Protein AF-A0A2H9NBF9-F1 (afdb_monomer_lite)

Foldseek 3Di:
DKKWADLQLRWIDPDDDQADPVGDGTDIGDPDDLWQPDDLVVLVVVCVVVPPVVVSVLVNQQSVARGPDWDFQVSLCVNVVHDRDDPVLFPFRAHPVDPRITGDPDGSVVRVVSGDD

Radius of gyration: 15.73 Å; chains: 1; bounding box: 26×35×46 Å

Secondary structure (DSSP, 8-state):
--EEE-TTT--EEES---B-TTSPBPEEE-S---S-S--HHHHHHHHTTSSSHHHHHHHHHHTTS--S--EEHHHHHHHHT-PPPPGGGSS-EE-TT-TTEEE-SS-HHHHHHTS--

Sequence (117 aa):
NYLSYCPDCLERSIGLKEVCGCGKKRVIIGPLFTGKLYDISLVKRMKKSGEYEDFFDKIIEEAGIDVPWFYTTDSLARKYKICEPRMRDLKCARTHINPKGFKTSKSVKEILATLPQ

pLDDT: mean 93.07, std 4.55, range [59.03, 97.81]

Structure (mmCIF, N/CA/C/O backbone):
data_AF-A0A2H9NBF9-F1
#
_entry.id   AF-A0A2H9NBF9-F1
#
loop_
_atom_site.group_PDB
_atom_site.id
_atom_site.type_symbol
_atom_site.label_atom_id
_atom_site.label_alt_id
_atom_site.label_comp_id
_atom_site.label_asym_id
_atom_site.label_entity_id
_atom_site.label_seq_id
_atom_site.pdbx_PDB_ins_code
_atom_site.Cartn_x
_atom_site.Cartn_y
_atom_site.Cartn_z
_atom_site.occupancy
_atom_site.B_iso_or_equiv
_atom_site.auth_seq_id
_atom_site.auth_comp_id
_atom_site.auth_asym_id
_atom_site.auth_atom_id
_atom_site.pdbx_PDB_model_num
ATOM 1 N N . ASN A 1 1 ? -4.725 -18.534 -1.015 1.00 88.44 1 ASN A N 1
ATOM 2 C CA . ASN A 1 1 ? -4.444 -17.619 0.114 1.00 88.44 1 ASN A CA 1
ATOM 3 C C . ASN A 1 1 ? -5.625 -16.689 0.334 1.00 88.44 1 ASN A C 1
ATOM 5 O O . ASN A 1 1 ? -6.449 -16.559 -0.559 1.00 88.44 1 ASN A O 1
ATOM 9 N N . TYR A 1 2 ? -5.717 -16.076 1.511 1.00 96.25 2 TYR A N 1
ATOM 10 C CA . TYR A 1 2 ? -6.735 -15.073 1.843 1.00 96.25 2 TYR A CA 1
ATOM 11 C C . TYR A 1 2 ? -6.051 -13.766 2.241 1.00 96.25 2 TYR A C 1
ATOM 13 O O . TYR A 1 2 ? -4.894 -13.774 2.670 1.00 96.25 2 TYR A O 1
ATOM 21 N N . LEU A 1 3 ? -6.761 -12.654 2.101 1.00 96.00 3 LEU A N 1
ATOM 22 C CA . LEU A 1 3 ? -6.361 -11.346 2.597 1.00 96.00 3 LEU A CA 1
ATOM 23 C C . LEU A 1 3 ? -7.262 -10.975 3.775 1.00 96.00 3 LEU A C 1
ATOM 25 O O . LEU A 1 3 ? -8.482 -11.020 3.664 1.00 96.00 3 LEU A O 1
ATOM 29 N N . SER A 1 4 ? -6.667 -10.570 4.890 1.00 96.50 4 SER A N 1
ATOM 30 C CA . SER A 1 4 ? -7.396 -10.028 6.035 1.00 96.50 4 SER A CA 1
ATOM 31 C C . SER A 1 4 ? -7.230 -8.513 6.093 1.00 96.50 4 SER A C 1
ATOM 33 O O . SER A 1 4 ? -6.098 -8.025 6.111 1.00 96.50 4 SER A O 1
ATOM 35 N N . TYR A 1 5 ? -8.334 -7.772 6.173 1.00 96.62 5 TYR A N 1
ATOM 36 C CA . TYR A 1 5 ? -8.363 -6.307 6.191 1.00 96.62 5 TYR A CA 1
ATOM 37 C C . TYR A 1 5 ? -9.124 -5.772 7.408 1.00 96.62 5 TYR A C 1
ATOM 39 O O . TYR A 1 5 ? -10.222 -6.227 7.712 1.00 96.62 5 TYR A O 1
ATOM 47 N N . CYS A 1 6 ? -8.562 -4.779 8.099 1.00 96.81 6 CYS A N 1
ATOM 48 C CA . CYS A 1 6 ? -9.237 -4.077 9.186 1.00 96.81 6 CYS A CA 1
ATOM 49 C C . CYS A 1 6 ? -9.811 -2.728 8.705 1.00 96.81 6 CYS A C 1
ATOM 51 O O . CYS A 1 6 ? -9.029 -1.812 8.438 1.00 96.81 6 CYS A O 1
ATOM 53 N N . PRO A 1 7 ? -11.140 -2.528 8.667 1.00 94.75 7 PRO A N 1
ATOM 54 C CA . PRO A 1 7 ? -11.728 -1.228 8.316 1.00 94.75 7 PRO A CA 1
ATOM 55 C C . PRO A 1 7 ? -11.477 -0.149 9.387 1.00 94.75 7 PRO A C 1
ATOM 57 O O . PRO A 1 7 ? -11.544 1.055 9.116 1.00 94.75 7 PRO A O 1
ATOM 60 N N . ASP A 1 8 ? -11.149 -0.562 10.614 1.00 94.88 8 ASP A N 1
ATOM 61 C CA . ASP A 1 8 ? -10.953 0.336 11.752 1.00 94.88 8 ASP A CA 1
ATOM 62 C C . ASP A 1 8 ? -9.569 0.972 11.843 1.00 94.88 8 ASP A C 1
ATOM 64 O O . ASP A 1 8 ? -9.441 2.062 12.389 1.00 94.88 8 ASP A O 1
ATOM 68 N N . CYS A 1 9 ? -8.534 0.340 11.302 1.00 94.00 9 CYS A N 1
ATOM 69 C CA . CYS A 1 9 ? -7.177 0.896 11.319 1.00 94.00 9 CYS A CA 1
ATOM 70 C C . CYS A 1 9 ? -6.435 0.709 9.993 1.00 94.00 9 CYS A C 1
ATOM 72 O O . CYS A 1 9 ? -5.227 0.880 9.936 1.00 94.00 9 CYS A O 1
ATOM 74 N N . LEU A 1 10 ? -7.147 0.299 8.941 1.00 95.56 10 LEU A N 1
ATOM 75 C CA . LEU A 1 10 ? -6.654 0.061 7.581 1.00 95.56 10 LEU A CA 1
ATOM 76 C C . LEU A 1 10 ? -5.590 -1.035 7.424 1.00 95.56 10 LEU A C 1
ATOM 78 O O . LEU A 1 10 ? -5.192 -1.327 6.298 1.00 95.56 10 LEU A O 1
ATOM 82 N N . GLU A 1 11 ? -5.163 -1.660 8.518 1.00 95.00 11 GLU A N 1
ATOM 83 C CA . GLU A 1 11 ? -4.139 -2.700 8.524 1.00 95.00 11 GLU A CA 1
ATOM 84 C C . GLU A 1 11 ? -4.571 -3.914 7.692 1.00 95.00 11 GLU A C 1
ATOM 86 O O . GLU A 1 11 ? -5.729 -4.351 7.742 1.00 95.00 11 GLU A O 1
ATOM 91 N N . ARG A 1 12 ? -3.620 -4.482 6.950 1.00 94.38 12 ARG A N 1
ATOM 92 C CA . ARG A 1 12 ? -3.827 -5.637 6.073 1.00 94.38 12 ARG A CA 1
ATOM 93 C C . ARG A 1 12 ? -2.777 -6.698 6.341 1.00 94.38 12 ARG A C 1
ATOM 95 O O . ARG A 1 12 ? -1.653 -6.394 6.719 1.00 94.38 12 ARG A O 1
ATOM 102 N N . SER A 1 13 ? -3.140 -7.958 6.154 1.00 94.44 13 SER A N 1
ATOM 103 C CA . SER A 1 13 ? -2.166 -9.047 6.154 1.00 94.44 13 SER A CA 1
ATOM 104 C C . SER A 1 13 ? -2.657 -10.232 5.344 1.00 94.44 13 SER A C 1
ATOM 106 O O . SER A 1 13 ? -3.855 -10.508 5.313 1.00 94.44 13 SER A O 1
ATOM 108 N N . ILE A 1 14 ? -1.723 -10.991 4.782 1.00 94.94 14 ILE A N 1
ATOM 109 C CA . ILE A 1 14 ? -2.014 -12.295 4.184 1.00 94.94 14 ILE A CA 1
ATOM 110 C C . ILE A 1 14 ? -2.410 -13.284 5.295 1.00 94.94 14 ILE A C 1
ATOM 112 O O . ILE A 1 14 ? -1.886 -13.227 6.412 1.00 94.94 14 ILE A O 1
ATOM 116 N N . GLY A 1 15 ? -3.346 -14.175 4.981 1.00 94.62 15 GLY A N 1
ATOM 117 C CA . GLY A 1 15 ? -3.838 -15.236 5.856 1.00 94.62 15 GLY A CA 1
ATOM 118 C C . GLY A 1 15 ? -5.257 -14.993 6.364 1.00 94.62 15 GLY A C 1
ATOM 119 O O . GLY A 1 15 ? -5.898 -13.998 6.024 1.00 94.62 15 GLY A O 1
ATOM 120 N N . LEU A 1 16 ? -5.729 -15.931 7.184 1.00 95.75 16 LEU A N 1
ATOM 121 C CA . LEU A 1 16 ? -7.021 -15.897 7.866 1.00 95.75 16 LEU A CA 1
ATOM 122 C C . LEU A 1 16 ? -6.819 -15.349 9.283 1.00 95.75 16 LEU A C 1
ATOM 124 O O . LEU A 1 16 ? -6.515 -16.096 10.208 1.00 95.75 16 LEU A O 1
ATOM 128 N N . LYS A 1 17 ? -6.911 -14.028 9.450 1.00 95.25 17 LYS A N 1
ATOM 129 C CA . LYS A 1 17 ? -6.794 -13.360 10.752 1.00 95.25 17 LYS A CA 1
ATOM 130 C C . LYS A 1 17 ? -8.086 -12.618 11.039 1.00 95.25 17 LYS A C 1
ATOM 132 O O . LYS A 1 17 ? -8.303 -11.551 10.476 1.00 95.25 17 LYS A O 1
ATOM 137 N N . GLU A 1 18 ? -8.914 -13.160 11.925 1.00 94.69 18 GLU A N 1
ATOM 138 C CA . GLU A 1 18 ? -10.239 -12.604 12.234 1.00 94.69 18 GLU A CA 1
ATOM 139 C C . GLU A 1 18 ? -10.194 -11.352 13.116 1.00 94.69 18 GLU A C 1
ATOM 141 O O . GLU A 1 18 ? -11.089 -10.512 13.046 1.00 94.69 18 GLU A O 1
ATOM 146 N N . VAL A 1 19 ? -9.148 -11.194 13.930 1.00 96.62 19 VAL A N 1
ATOM 147 C CA . VAL A 1 19 ? -9.003 -10.072 14.868 1.00 96.62 19 VAL A CA 1
ATOM 148 C C . VAL A 1 19 ? -7.760 -9.259 14.522 1.00 96.62 19 VAL A C 1
ATOM 150 O O . VAL A 1 19 ? -6.692 -9.795 14.225 1.00 96.62 19 VAL A O 1
ATOM 153 N N . CYS A 1 20 ? -7.898 -7.935 14.522 1.00 95.06 20 CYS A N 1
ATOM 154 C CA . CYS A 1 20 ? -6.793 -7.011 14.311 1.00 95.06 20 CYS A CA 1
ATOM 155 C C . CYS A 1 20 ? -6.065 -6.688 15.622 1.00 95.06 20 CYS A C 1
ATOM 157 O O . CYS A 1 20 ? -6.669 -6.699 16.687 1.00 95.06 20 CYS A O 1
ATOM 159 N N . GLY A 1 21 ? -4.800 -6.262 15.541 1.00 91.44 21 GLY A N 1
ATOM 160 C CA . GLY A 1 21 ? -4.052 -5.749 16.697 1.00 91.44 21 GLY A CA 1
ATOM 161 C C . GLY A 1 21 ? -4.653 -4.491 17.348 1.00 91.44 21 GLY A C 1
ATOM 162 O O . GLY A 1 21 ? -4.220 -4.109 18.427 1.00 91.44 21 GLY A O 1
ATOM 163 N N . CYS A 1 22 ? -5.650 -3.847 16.726 1.00 92.19 22 CYS A N 1
ATOM 164 C CA . CYS A 1 22 ? -6.458 -2.793 17.353 1.00 92.19 22 CYS A CA 1
ATOM 165 C C . CYS A 1 22 ? -7.701 -3.318 18.107 1.00 92.19 22 CYS A C 1
ATOM 167 O O . CYS A 1 22 ? -8.510 -2.519 18.569 1.00 92.19 22 CYS A O 1
ATOM 169 N N . GLY A 1 23 ? -7.898 -4.639 18.186 1.00 94.62 23 GLY A N 1
ATOM 170 C CA . GLY A 1 23 ? -9.023 -5.288 18.873 1.00 94.62 23 GLY A CA 1
ATOM 171 C C . GLY A 1 23 ? -10.317 -5.399 18.058 1.00 94.62 23 GLY A C 1
ATOM 172 O O . GLY A 1 23 ? -11.299 -5.959 18.536 1.00 94.62 23 GLY A O 1
ATOM 173 N N . LYS A 1 24 ? -10.350 -4.879 16.826 1.00 96.75 24 LYS A N 1
ATOM 174 C CA . LYS A 1 24 ? -11.531 -4.925 15.949 1.00 96.75 24 LYS A CA 1
ATOM 175 C C . LYS A 1 24 ? -11.518 -6.141 15.026 1.00 96.75 24 LYS A C 1
ATOM 177 O O . LYS A 1 24 ? -10.452 -6.673 14.700 1.00 96.75 24 LYS A O 1
ATOM 182 N N . LYS A 1 25 ? -12.709 -6.563 14.591 1.00 97.31 25 LYS A N 1
ATOM 183 C CA . LYS A 1 25 ? -12.872 -7.660 13.630 1.00 97.31 25 LYS A CA 1
ATOM 184 C C . LYS A 1 25 ? -12.316 -7.266 12.264 1.00 97.31 25 LYS A C 1
ATOM 186 O O . LYS A 1 25 ? -12.451 -6.125 11.821 1.00 97.31 25 LYS A O 1
ATOM 191 N N . ARG A 1 26 ? -11.694 -8.228 11.598 1.00 97.81 26 ARG A N 1
ATOM 192 C CA . ARG A 1 26 ? -11.189 -8.108 10.235 1.00 97.81 26 ARG A CA 1
ATOM 193 C C . ARG A 1 26 ? -12.174 -8.724 9.257 1.00 97.81 26 ARG A C 1
ATOM 195 O O . ARG A 1 26 ? -12.852 -9.700 9.559 1.00 97.81 26 ARG A O 1
ATOM 202 N N . VAL A 1 27 ? -12.206 -8.149 8.067 1.00 97.81 27 VAL A N 1
ATOM 203 C CA . VAL A 1 27 ? -12.874 -8.713 6.901 1.00 97.81 27 VAL A CA 1
ATOM 204 C C . VAL A 1 27 ? -11.905 -9.680 6.231 1.00 97.81 27 VAL A C 1
ATOM 206 O O . VAL A 1 27 ? -10.757 -9.320 5.958 1.00 97.81 27 VAL A O 1
ATOM 209 N N . ILE A 1 28 ? -12.372 -10.898 5.977 1.00 97.69 28 ILE A N 1
ATOM 210 C CA . ILE A 1 28 ? -11.634 -11.927 5.247 1.00 97.69 28 ILE A CA 1
ATOM 211 C C . ILE A 1 28 ? -12.046 -11.859 3.778 1.00 97.69 28 ILE A C 1
ATOM 213 O O . ILE A 1 28 ? -13.231 -11.877 3.459 1.00 97.69 28 ILE A O 1
ATOM 217 N N . ILE A 1 29 ? -11.064 -11.763 2.887 1.00 97.00 29 ILE A N 1
ATOM 218 C CA . ILE A 1 29 ? -11.254 -11.598 1.446 1.00 97.00 29 ILE A CA 1
ATOM 219 C C . ILE A 1 29 ? -10.539 -12.753 0.740 1.00 97.00 29 ILE A C 1
ATOM 221 O O . ILE A 1 29 ? -9.345 -12.977 0.963 1.00 97.00 29 ILE A O 1
ATOM 225 N N . GLY A 1 30 ? -11.252 -13.487 -0.117 1.00 94.50 30 GLY A N 1
ATOM 226 C CA . GLY A 1 30 ? -10.691 -14.565 -0.932 1.00 94.50 30 GLY A CA 1
ATOM 227 C C . GLY A 1 30 ? -11.550 -15.834 -0.978 1.00 94.50 30 GLY A C 1
ATOM 228 O O . GLY A 1 30 ? -12.710 -15.790 -0.570 1.00 94.50 30 GLY A O 1
ATOM 229 N N . PRO A 1 31 ? -10.978 -16.955 -1.463 1.00 95.56 31 PRO A N 1
ATOM 230 C CA . PRO A 1 31 ? -9.556 -17.149 -1.779 1.00 95.56 31 PRO A CA 1
ATOM 231 C C . PRO A 1 31 ? -9.082 -16.326 -2.988 1.00 95.56 31 PRO A C 1
ATOM 233 O O . PRO A 1 31 ? -9.842 -16.069 -3.914 1.00 95.56 31 PRO A O 1
ATOM 236 N N . LEU A 1 32 ? -7.818 -15.894 -2.971 1.00 95.69 32 LEU A N 1
ATOM 237 C CA . LEU A 1 32 ? -7.196 -15.094 -4.032 1.00 95.69 32 LEU A CA 1
ATOM 238 C C . LEU A 1 32 ? -5.680 -15.331 -4.139 1.00 95.69 32 LEU A C 1
ATOM 240 O O . LEU A 1 32 ? -5.050 -15.919 -3.246 1.00 95.69 32 LEU A O 1
ATOM 244 N N . PHE A 1 33 ? -5.097 -14.878 -5.252 1.00 94.69 33 PHE A N 1
ATOM 245 C CA . PHE A 1 33 ? -3.655 -14.908 -5.490 1.00 94.69 33 PHE A CA 1
ATOM 246 C C . PHE A 1 33 ? -2.959 -13.784 -4.714 1.00 94.69 33 PHE A C 1
ATOM 248 O O . PHE A 1 33 ? -3.286 -12.613 -4.872 1.00 94.69 33 PHE A O 1
ATOM 255 N N . THR A 1 34 ? -1.997 -14.145 -3.864 1.00 92.81 34 THR A N 1
ATOM 256 C CA . THR A 1 34 ? -1.230 -13.198 -3.030 1.00 92.81 34 THR A CA 1
ATOM 257 C C . THR A 1 34 ? 0.274 -13.278 -3.294 1.00 92.81 34 THR A C 1
ATOM 259 O O . THR A 1 34 ? 1.058 -12.901 -2.427 1.00 92.81 34 THR A O 1
ATOM 262 N N . GLY A 1 35 ? 0.674 -13.882 -4.414 1.00 91.94 35 GLY A N 1
ATOM 263 C CA . GLY A 1 35 ? 2.074 -13.965 -4.817 1.00 91.94 35 GLY A CA 1
ATOM 264 C C . GLY A 1 35 ? 2.525 -12.713 -5.565 1.00 91.94 35 GLY A C 1
ATOM 265 O O . GLY A 1 35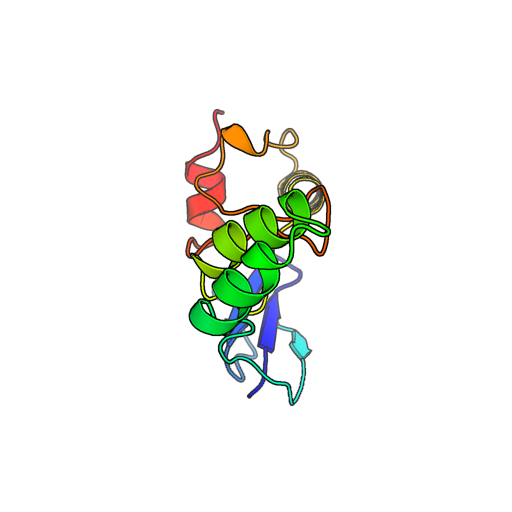 ? 1.791 -11.728 -5.667 1.00 91.94 35 GLY A O 1
ATOM 266 N N . LYS A 1 36 ? 3.727 -12.791 -6.139 1.00 92.06 36 LYS A N 1
ATOM 267 C CA . LYS A 1 36 ? 4.295 -11.730 -6.974 1.00 92.06 36 LYS A CA 1
ATOM 268 C C . LYS A 1 36 ? 3.411 -11.471 -8.186 1.00 92.06 36 LYS A C 1
ATOM 270 O O . LYS A 1 36 ? 3.142 -12.384 -8.962 1.00 92.06 36 LYS A O 1
ATOM 275 N N . LEU A 1 37 ? 2.996 -10.218 -8.354 1.00 92.12 37 LEU A N 1
ATOM 276 C CA . LEU A 1 37 ? 2.179 -9.790 -9.495 1.00 92.12 37 LEU A CA 1
ATOM 277 C C . LEU A 1 37 ? 2.999 -9.593 -10.776 1.00 92.12 37 LEU A C 1
ATOM 279 O O . LEU A 1 37 ? 2.435 -9.603 -11.865 1.00 92.12 37 LEU A O 1
ATOM 283 N N . TYR A 1 38 ? 4.315 -9.413 -10.651 1.00 93.31 38 TYR A N 1
ATOM 284 C CA . TYR A 1 38 ? 5.178 -9.030 -11.762 1.00 93.31 38 TYR A CA 1
ATOM 285 C C . TYR A 1 38 ? 6.378 -9.966 -11.893 1.00 93.31 38 TYR A C 1
ATOM 287 O O . TYR A 1 38 ? 7.094 -10.218 -10.922 1.00 93.31 38 TYR A O 1
ATOM 295 N N . ASP A 1 39 ? 6.648 -10.398 -13.122 1.00 94.69 39 ASP A N 1
ATOM 296 C CA . ASP A 1 39 ? 7.966 -10.878 -13.532 1.00 94.69 39 ASP A CA 1
ATOM 297 C C . ASP A 1 39 ? 8.771 -9.681 -14.058 1.00 94.69 39 ASP A C 1
ATOM 299 O O . ASP A 1 39 ? 8.566 -9.207 -15.176 1.00 94.69 39 ASP A O 1
ATOM 303 N N . ILE A 1 40 ? 9.701 -9.180 -13.243 1.00 94.06 40 ILE A N 1
ATOM 304 C CA . ILE A 1 40 ? 10.531 -8.013 -13.578 1.00 94.06 40 ILE A CA 1
ATOM 305 C C . ILE A 1 40 ? 11.354 -8.222 -14.849 1.00 94.06 40 ILE A C 1
ATOM 307 O O . ILE A 1 40 ? 11.559 -7.276 -15.613 1.00 94.06 40 ILE A O 1
ATOM 311 N N . SER A 1 41 ? 11.843 -9.438 -15.086 1.00 94.44 41 SER A N 1
ATOM 312 C CA . SER A 1 41 ? 12.644 -9.738 -16.271 1.00 94.44 41 SER A CA 1
ATOM 313 C C . SER A 1 41 ? 11.790 -9.627 -17.528 1.00 94.44 41 SER A C 1
ATOM 315 O O . SER A 1 41 ? 12.236 -9.056 -18.523 1.00 94.44 41 SER A O 1
ATOM 317 N N . LEU A 1 42 ? 10.549 -10.116 -17.470 1.00 95.06 42 LEU A N 1
ATOM 318 C CA . LEU A 1 42 ? 9.580 -9.952 -18.547 1.00 95.06 42 LEU A CA 1
ATOM 319 C C . LEU A 1 42 ? 9.210 -8.479 -18.752 1.00 95.06 42 LEU A C 1
ATOM 321 O O . LEU A 1 42 ? 9.319 -7.993 -19.875 1.00 95.06 42 LEU A O 1
ATOM 325 N N . VAL A 1 43 ? 8.865 -7.753 -17.686 1.00 94.81 43 VAL A N 1
ATOM 326 C CA . VAL A 1 43 ? 8.489 -6.328 -17.761 1.00 94.81 43 VAL A CA 1
ATOM 327 C C . VAL A 1 43 ? 9.606 -5.490 -18.389 1.00 94.81 43 VAL A C 1
ATOM 329 O O . VAL A 1 43 ? 9.353 -4.681 -19.278 1.00 94.81 43 VAL A O 1
ATOM 332 N N . LYS A 1 44 ? 10.867 -5.728 -18.010 1.00 94.56 44 LYS A N 1
ATOM 333 C CA . LYS A 1 44 ? 12.020 -5.041 -18.613 1.00 94.56 44 LYS A CA 1
ATOM 334 C C . LYS A 1 44 ? 12.191 -5.354 -20.098 1.00 94.56 44 LYS A C 1
ATOM 336 O O . LYS A 1 44 ? 12.640 -4.485 -20.838 1.00 94.56 44 LYS A O 1
ATOM 341 N N . ARG A 1 45 ? 11.866 -6.571 -20.549 1.00 94.25 45 ARG A N 1
ATOM 342 C CA . ARG A 1 45 ? 11.862 -6.903 -21.985 1.00 94.25 45 ARG A CA 1
ATOM 343 C C . ARG A 1 45 ? 10.716 -6.205 -22.710 1.00 94.25 45 ARG A C 1
ATOM 345 O O . ARG A 1 45 ? 10.952 -5.676 -23.787 1.00 94.25 45 ARG A O 1
ATOM 352 N N . MET A 1 46 ? 9.526 -6.159 -22.109 1.00 93.69 46 MET A N 1
ATOM 353 C CA . MET A 1 46 ? 8.366 -5.460 -22.673 1.00 93.69 46 MET A CA 1
ATOM 354 C C . MET A 1 46 ? 8.642 -3.965 -22.837 1.00 93.69 46 MET A C 1
ATOM 356 O O . MET A 1 46 ? 8.383 -3.429 -23.908 1.00 93.69 46 MET A O 1
ATOM 360 N N . LYS A 1 47 ? 9.275 -3.320 -21.846 1.00 94.31 47 LYS A N 1
ATOM 361 C CA . LYS A 1 47 ? 9.670 -1.906 -21.940 1.00 94.31 47 LYS A CA 1
ATOM 362 C C . LYS A 1 47 ? 10.519 -1.608 -23.184 1.00 94.31 47 LYS A C 1
ATOM 364 O O . LYS A 1 47 ? 10.326 -0.584 -23.820 1.00 94.31 47 LYS A O 1
ATOM 369 N N . LYS A 1 48 ? 11.426 -2.514 -23.572 1.00 92.62 48 LYS A N 1
ATOM 370 C CA . LYS A 1 48 ? 12.307 -2.325 -24.743 1.00 92.62 48 LYS A CA 1
ATOM 371 C C . LYS A 1 48 ? 11.571 -2.281 -26.087 1.00 92.62 48 LYS A C 1
ATOM 373 O O . LYS A 1 48 ? 12.202 -1.942 -27.080 1.00 92.62 48 LYS A O 1
ATOM 378 N N . SER A 1 49 ? 10.285 -2.638 -26.134 1.00 88.38 49 SER A N 1
ATOM 379 C CA . SER A 1 49 ? 9.467 -2.475 -27.343 1.00 88.38 49 SER A CA 1
ATOM 380 C C . SER A 1 49 ? 9.195 -1.004 -27.693 1.00 88.38 49 SER A C 1
ATOM 382 O O . SER A 1 49 ? 8.836 -0.724 -28.830 1.00 88.38 49 SER A O 1
ATOM 384 N N . GLY A 1 50 ? 9.416 -0.072 -26.754 1.00 84.81 50 GLY A N 1
ATOM 385 C CA . GLY A 1 50 ? 9.324 1.377 -26.968 1.00 84.81 50 GLY A CA 1
ATOM 386 C C . GLY A 1 50 ? 7.925 1.969 -26.772 1.00 84.81 50 GLY A C 1
ATOM 387 O O . GLY A 1 50 ? 7.779 3.186 -26.701 1.00 84.81 50 GLY A O 1
ATOM 388 N N . GLU A 1 51 ? 6.889 1.141 -26.631 1.00 89.50 51 GLU A N 1
ATOM 389 C CA . GLU A 1 51 ? 5.537 1.609 -26.320 1.00 89.50 51 GLU A CA 1
ATOM 390 C C . GLU A 1 51 ? 5.313 1.674 -24.802 1.00 89.50 51 GLU A C 1
ATOM 392 O O . GLU A 1 51 ? 5.709 0.777 -24.057 1.00 89.50 51 GLU A O 1
ATOM 397 N N . TYR A 1 52 ? 4.638 2.730 -24.334 1.00 90.81 52 TYR A N 1
ATOM 398 C CA . TYR A 1 52 ? 4.221 2.890 -22.933 1.00 90.81 52 TYR A CA 1
ATOM 399 C C . TYR A 1 52 ? 5.365 2.833 -21.900 1.00 90.81 52 TYR A C 1
ATOM 401 O O . TYR A 1 52 ? 5.177 2.330 -20.789 1.00 90.81 52 TYR A O 1
ATOM 409 N N . GLU A 1 53 ? 6.547 3.367 -22.229 1.00 92.19 53 GLU A N 1
ATOM 410 C CA . GLU A 1 53 ? 7.724 3.317 -21.346 1.00 92.19 53 GLU A CA 1
ATOM 411 C C . GLU A 1 53 ? 7.439 3.835 -19.926 1.00 92.19 53 GLU A C 1
ATOM 413 O O . GLU A 1 53 ? 7.766 3.151 -18.955 1.00 92.19 53 GLU A O 1
ATOM 418 N N . ASP A 1 54 ? 6.732 4.964 -19.803 1.00 90.94 54 ASP A N 1
ATOM 419 C CA . ASP A 1 54 ? 6.335 5.559 -18.517 1.00 90.94 54 ASP A CA 1
ATOM 420 C C . ASP A 1 54 ? 5.464 4.627 -17.661 1.00 90.94 54 ASP A C 1
ATOM 422 O O . ASP A 1 54 ? 5.504 4.660 -16.427 1.00 90.94 54 ASP A O 1
ATOM 426 N N . PHE A 1 55 ? 4.621 3.811 -18.298 1.00 93.44 55 PHE A N 1
ATOM 427 C CA . PHE A 1 55 ? 3.780 2.843 -17.598 1.00 93.44 55 PHE A CA 1
ATOM 428 C C . PHE A 1 55 ? 4.620 1.678 -17.075 1.00 93.44 55 PHE A C 1
ATOM 430 O O . PHE A 1 55 ? 4.475 1.282 -15.916 1.00 93.44 55 PHE A O 1
ATOM 437 N N . PHE A 1 56 ? 5.540 1.169 -17.895 1.00 95.06 56 PHE A N 1
ATOM 438 C CA . PHE A 1 56 ? 6.455 0.119 -17.465 1.00 95.06 56 PHE A CA 1
ATOM 439 C C . PHE A 1 56 ? 7.408 0.594 -16.368 1.00 95.06 56 PHE A C 1
ATOM 441 O O . PHE A 1 56 ? 7.684 -0.179 -15.453 1.00 95.06 56 PHE A O 1
ATOM 448 N N . ASP A 1 57 ? 7.842 1.855 -16.386 1.00 93.38 57 ASP A N 1
ATOM 449 C CA . ASP A 1 57 ? 8.633 2.428 -15.293 1.00 93.38 57 ASP A CA 1
ATOM 450 C C . ASP A 1 57 ? 7.864 2.452 -13.973 1.00 93.38 57 ASP A C 1
ATOM 452 O O . ASP A 1 57 ? 8.402 2.033 -12.945 1.00 93.38 57 ASP A O 1
ATOM 456 N N . LYS A 1 58 ? 6.576 2.816 -14.001 1.00 92.50 58 LYS A N 1
ATOM 457 C CA . LYS A 1 58 ? 5.706 2.726 -12.816 1.00 92.50 58 LYS A CA 1
ATOM 458 C C . LYS A 1 58 ? 5.556 1.290 -12.319 1.00 92.50 58 LYS A C 1
ATOM 460 O O . LYS A 1 58 ? 5.594 1.069 -11.113 1.00 92.50 58 LYS A O 1
ATOM 465 N N . ILE A 1 59 ? 5.403 0.311 -13.215 1.00 94.81 59 ILE A N 1
ATOM 466 C CA . ILE A 1 59 ? 5.335 -1.105 -12.820 1.00 94.81 59 ILE A CA 1
ATOM 467 C C . ILE A 1 59 ? 6.649 -1.553 -12.179 1.00 94.81 59 ILE A C 1
ATOM 469 O O . ILE A 1 59 ? 6.621 -2.235 -11.157 1.00 94.81 59 ILE A O 1
ATOM 473 N N . ILE A 1 60 ? 7.792 -1.191 -12.765 1.00 94.25 60 ILE A N 1
ATOM 474 C CA . ILE A 1 60 ? 9.113 -1.562 -12.243 1.00 94.25 60 ILE A CA 1
ATOM 475 C C . ILE A 1 60 ? 9.324 -0.960 -10.848 1.00 94.25 60 ILE A C 1
ATOM 477 O O . ILE A 1 60 ? 9.798 -1.668 -9.959 1.00 94.25 60 ILE A O 1
ATOM 481 N N . GLU A 1 61 ? 8.937 0.303 -10.640 1.00 92.69 61 GLU A N 1
ATOM 482 C CA . GLU A 1 61 ? 8.939 0.949 -9.322 1.00 92.69 61 GLU A CA 1
ATOM 483 C C . GLU A 1 61 ? 8.022 0.202 -8.339 1.00 92.69 61 GLU A C 1
ATOM 485 O O . GLU A 1 61 ? 8.457 -0.201 -7.258 1.00 92.69 61 GLU A O 1
ATOM 490 N N . GLU A 1 62 ? 6.765 -0.039 -8.726 1.00 94.25 62 GLU A N 1
ATOM 491 C CA . GLU A 1 62 ? 5.758 -0.702 -7.893 1.00 94.25 62 GLU A CA 1
ATOM 492 C C . GLU A 1 62 ? 6.193 -2.113 -7.473 1.00 94.25 62 GLU A C 1
ATOM 494 O O . GLU A 1 62 ? 5.993 -2.527 -6.329 1.00 94.25 62 GLU A O 1
ATOM 499 N N . ALA A 1 63 ? 6.801 -2.855 -8.394 1.00 93.06 63 ALA A N 1
ATOM 500 C CA . ALA A 1 63 ? 7.260 -4.218 -8.187 1.00 93.06 63 ALA A CA 1
ATOM 501 C C . ALA A 1 63 ? 8.457 -4.327 -7.228 1.00 93.06 63 ALA A C 1
ATOM 503 O O . ALA A 1 63 ? 8.753 -5.424 -6.750 1.00 93.06 63 ALA A O 1
ATOM 504 N N . GLY A 1 64 ? 9.111 -3.209 -6.896 1.00 90.56 64 GLY A N 1
ATOM 505 C CA . GLY A 1 64 ? 10.101 -3.147 -5.821 1.00 90.56 64 GLY A CA 1
ATOM 506 C C . GLY A 1 64 ? 9.512 -3.420 -4.431 1.00 90.56 64 GLY A C 1
ATOM 507 O O . GLY A 1 64 ? 10.261 -3.729 -3.505 1.00 90.56 64 GLY A O 1
ATOM 508 N N . ILE A 1 65 ? 8.183 -3.342 -4.274 1.00 92.12 65 ILE A N 1
ATOM 509 C CA . ILE A 1 65 ? 7.485 -3.612 -3.014 1.00 92.12 65 ILE A CA 1
ATOM 510 C C . ILE A 1 65 ? 6.474 -4.744 -3.213 1.00 92.12 65 ILE A C 1
ATOM 512 O O . ILE A 1 65 ? 5.376 -4.558 -3.745 1.00 92.12 65 ILE A O 1
ATOM 516 N N . ASP A 1 66 ? 6.845 -5.928 -2.726 1.00 87.56 66 ASP A N 1
ATOM 517 C CA . ASP A 1 66 ? 6.076 -7.164 -2.881 1.00 87.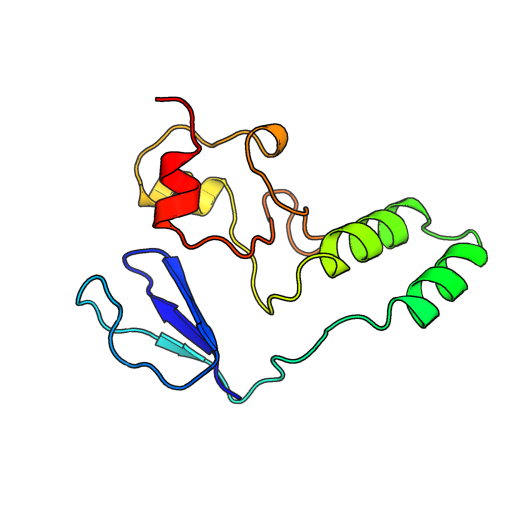56 66 ASP A CA 1
ATOM 518 C C . ASP A 1 66 ? 4.953 -7.276 -1.837 1.00 87.56 66 ASP A C 1
ATOM 520 O O . ASP A 1 66 ? 5.010 -8.052 -0.883 1.00 87.56 66 ASP A O 1
ATOM 524 N N . VAL A 1 67 ? 3.929 -6.435 -1.999 1.00 92.12 67 VAL A N 1
ATOM 525 C CA . VAL A 1 67 ? 2.675 -6.509 -1.239 1.00 92.12 67 VAL A CA 1
ATOM 526 C C . VAL A 1 67 ? 1.474 -6.582 -2.196 1.00 92.12 67 VAL A C 1
ATOM 528 O O . VAL A 1 67 ? 1.415 -5.828 -3.178 1.00 92.12 67 VAL A O 1
ATOM 531 N N . PRO A 1 68 ? 0.477 -7.451 -1.928 1.00 92.25 68 PRO A N 1
ATOM 532 C CA . PRO A 1 68 ? -0.684 -7.633 -2.803 1.00 92.25 68 PRO A CA 1
ATOM 533 C C . PRO A 1 68 ? -1.794 -6.592 -2.564 1.00 92.25 68 PRO A C 1
ATOM 535 O O . PRO A 1 68 ? -2.928 -6.775 -2.993 1.00 92.25 68 PRO A O 1
ATOM 538 N N . TRP A 1 69 ? -1.495 -5.502 -1.857 1.00 94.38 69 TRP A N 1
ATOM 539 C CA . TRP A 1 69 ? -2.414 -4.392 -1.609 1.00 94.38 69 TRP A CA 1
ATOM 540 C C . TRP A 1 69 ? -1.685 -3.055 -1.703 1.00 94.38 69 TRP A C 1
ATOM 542 O O . TRP A 1 69 ? -0.461 -2.994 -1.750 1.00 94.38 69 TRP A O 1
ATOM 552 N N . PHE A 1 70 ? -2.448 -1.970 -1.677 1.00 95.88 70 PHE A N 1
ATOM 553 C CA . PHE A 1 70 ? -1.938 -0.610 -1.563 1.00 95.88 70 PHE A CA 1
ATOM 554 C C . PHE A 1 70 ? -2.775 0.178 -0.547 1.00 95.88 70 PHE A C 1
ATOM 556 O O . PHE A 1 70 ? -3.869 -0.233 -0.143 1.00 95.88 70 PHE A O 1
ATOM 563 N N . TYR A 1 71 ? -2.245 1.311 -0.106 1.00 95.88 71 TYR A N 1
ATOM 564 C CA . TYR A 1 71 ? -2.978 2.334 0.637 1.00 95.88 71 TYR A CA 1
ATOM 565 C C . TYR A 1 71 ? -3.252 3.516 -0.281 1.00 95.88 71 TYR A C 1
ATOM 567 O O . TYR A 1 71 ? -2.550 3.688 -1.271 1.00 95.88 71 TYR A O 1
ATOM 575 N N . THR A 1 72 ? -4.240 4.341 0.056 1.00 96.56 72 THR A N 1
ATOM 576 C CA . THR A 1 72 ? -4.399 5.645 -0.591 1.00 96.56 72 THR A CA 1
ATOM 577 C C . THR A 1 72 ? -4.242 6.765 0.424 1.00 96.56 72 THR A C 1
ATOM 579 O O . THR A 1 72 ? -4.636 6.618 1.589 1.00 96.56 72 THR A O 1
ATOM 582 N N . THR A 1 73 ? -3.641 7.874 -0.005 1.00 96.00 73 THR A N 1
ATOM 583 C CA . THR A 1 73 ? -3.404 9.051 0.845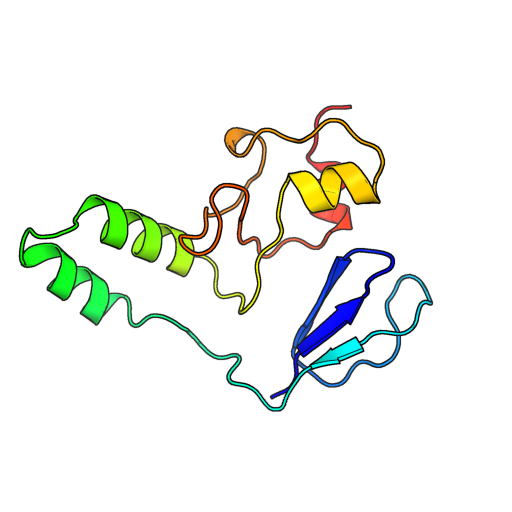 1.00 96.00 73 THR A CA 1
ATOM 584 C C . THR A 1 73 ? -4.713 9.616 1.394 1.00 96.00 73 THR A C 1
ATOM 586 O O . THR A 1 73 ? -4.805 9.891 2.589 1.00 96.00 73 THR A O 1
ATOM 589 N N . ASP A 1 74 ? -5.760 9.680 0.569 1.00 96.31 74 ASP A N 1
ATOM 590 C CA . ASP A 1 74 ? -7.090 10.160 0.956 1.00 96.31 74 ASP A CA 1
ATOM 591 C C . ASP A 1 74 ? -7.757 9.259 2.005 1.00 96.31 74 ASP A C 1
ATOM 593 O O . ASP A 1 74 ? -8.386 9.749 2.945 1.00 96.31 74 ASP A O 1
ATOM 597 N N . SER A 1 75 ? -7.593 7.936 1.892 1.00 95.00 75 SER A N 1
ATOM 598 C CA . SER A 1 75 ? -8.191 7.003 2.847 1.00 95.00 75 SER A CA 1
ATOM 599 C C . SER A 1 75 ? -7.497 7.075 4.202 1.00 95.00 75 SER A C 1
ATOM 601 O O . SER A 1 75 ? -8.175 7.004 5.228 1.00 95.00 75 SER A O 1
ATOM 603 N N . LEU A 1 76 ? -6.174 7.272 4.224 1.00 94.94 76 LEU A N 1
ATOM 604 C CA . LEU A 1 76 ? -5.429 7.532 5.458 1.00 94.94 76 LEU A CA 1
ATOM 605 C C . LEU A 1 76 ? -5.853 8.854 6.096 1.00 94.94 76 LEU A C 1
ATOM 607 O O . LEU A 1 76 ? -6.214 8.863 7.273 1.00 94.94 76 LEU A O 1
ATOM 611 N N . ALA A 1 77 ? -5.890 9.934 5.314 1.00 95.25 77 ALA A N 1
ATOM 612 C CA . ALA A 1 77 ? -6.292 11.260 5.774 1.00 95.25 77 ALA A CA 1
ATOM 613 C C . ALA A 1 77 ? -7.695 11.247 6.392 1.00 95.25 77 ALA A C 1
ATOM 615 O O . ALA A 1 77 ? -7.897 11.655 7.538 1.00 95.25 77 ALA A O 1
ATOM 616 N N . ARG A 1 78 ? -8.663 10.663 5.674 1.00 96.12 78 ARG A N 1
ATOM 617 C CA . ARG A 1 78 ? -10.049 10.527 6.136 1.00 96.12 78 ARG A CA 1
ATOM 618 C C . ARG A 1 78 ? -10.152 9.697 7.411 1.00 96.12 78 ARG A C 1
ATOM 620 O O . ARG A 1 78 ? -10.967 10.029 8.277 1.00 96.12 78 ARG A O 1
ATOM 627 N N . LYS A 1 79 ? -9.374 8.613 7.510 1.00 95.31 79 LYS A N 1
ATOM 628 C CA . LYS A 1 79 ? -9.449 7.683 8.639 1.00 95.31 79 LYS A CA 1
ATOM 629 C C . LYS A 1 79 ? -8.833 8.257 9.908 1.00 95.31 79 LYS A C 1
ATOM 631 O O . LYS A 1 79 ? -9.443 8.134 10.965 1.00 95.31 79 LYS A O 1
ATOM 636 N N . TYR A 1 80 ? -7.663 8.873 9.791 1.00 94.31 80 TYR A N 1
ATOM 637 C CA . TYR A 1 80 ? -6.895 9.383 10.927 1.00 94.31 80 TYR A CA 1
ATOM 638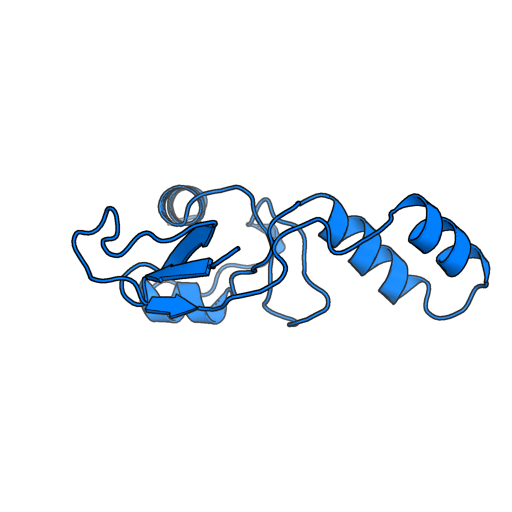 C C . TYR A 1 80 ? -7.120 10.870 11.203 1.00 94.31 80 TYR A C 1
ATOM 640 O O . TYR A 1 80 ? -6.552 11.391 12.153 1.00 94.31 80 TYR A O 1
ATOM 648 N N . LYS A 1 81 ? -7.981 11.534 10.417 1.00 94.88 81 LYS A N 1
ATOM 649 C CA . LYS A 1 81 ? -8.321 12.961 10.559 1.00 94.88 81 LYS A CA 1
ATOM 650 C C . LYS A 1 81 ? -7.086 13.865 10.498 1.00 94.88 81 LYS A C 1
ATOM 652 O O . LYS A 1 81 ? -6.984 14.839 11.232 1.00 94.88 81 LYS A O 1
ATOM 657 N N . ILE A 1 82 ? -6.172 13.528 9.595 1.00 94.12 82 ILE A N 1
ATOM 658 C CA . ILE A 1 82 ? -4.941 14.277 9.333 1.00 94.12 82 ILE A CA 1
ATOM 659 C C . ILE A 1 82 ? -5.013 14.967 7.971 1.00 94.12 82 ILE A C 1
ATOM 661 O O . ILE A 1 82 ? -5.844 14.611 7.130 1.00 94.12 82 I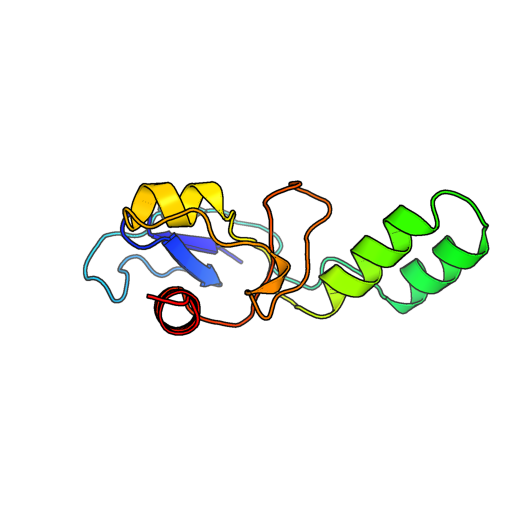LE A O 1
ATOM 665 N N . CYS A 1 83 ? -4.117 15.928 7.738 1.00 93.94 83 CYS A N 1
ATOM 666 C CA . CYS A 1 83 ? -3.908 16.487 6.406 1.00 93.94 83 CYS A CA 1
ATOM 667 C C . CYS A 1 83 ? -3.490 15.377 5.429 1.00 93.94 83 CYS A C 1
ATOM 669 O O . CYS A 1 83 ? -2.747 14.465 5.801 1.00 93.94 83 CYS A O 1
ATOM 671 N N . GLU A 1 84 ? -3.976 15.432 4.186 1.00 95.38 84 GLU A N 1
ATOM 672 C CA . GLU A 1 84 ? -3.612 14.432 3.185 1.00 95.38 84 GLU A CA 1
ATOM 673 C C . GLU A 1 84 ? -2.103 14.507 2.893 1.00 95.38 84 GLU A C 1
ATOM 675 O O . GLU A 1 84 ? -1.620 15.548 2.437 1.00 95.38 84 GLU A O 1
ATOM 680 N N . PRO A 1 85 ? -1.339 13.430 3.159 1.00 93.19 85 PRO A N 1
ATOM 681 C CA . PRO A 1 85 ? 0.107 13.471 3.011 1.00 93.19 85 PRO A CA 1
ATOM 682 C C . PRO A 1 85 ? 0.496 13.557 1.536 1.00 93.19 85 PRO A C 1
ATOM 684 O O . PRO A 1 85 ? -0.131 12.933 0.673 1.00 93.19 85 PRO A O 1
ATOM 687 N N . ARG A 1 86 ? 1.572 14.291 1.229 1.00 91.88 86 ARG A N 1
ATOM 688 C CA . ARG A 1 86 ? 2.114 14.299 -0.134 1.00 91.88 86 ARG A CA 1
ATOM 689 C C . ARG A 1 86 ? 2.849 12.984 -0.359 1.00 91.88 86 ARG A C 1
ATOM 691 O O . ARG A 1 86 ? 3.646 12.560 0.469 1.00 91.88 86 ARG A O 1
ATOM 698 N N . MET A 1 87 ? 2.658 12.378 -1.529 1.00 89.19 87 MET A N 1
ATOM 699 C CA . MET A 1 87 ? 3.290 11.097 -1.886 1.00 89.19 87 MET A CA 1
ATOM 700 C C . MET A 1 87 ? 4.817 11.096 -1.728 1.00 89.19 87 MET A C 1
ATOM 702 O O . MET A 1 87 ? 5.403 10.067 -1.430 1.00 89.19 87 MET A O 1
ATOM 706 N N . ARG A 1 88 ? 5.465 12.250 -1.914 1.00 87.94 88 ARG A N 1
ATOM 707 C CA . ARG A 1 88 ? 6.921 12.411 -1.768 1.00 87.94 88 ARG A CA 1
ATOM 708 C C . ARG A 1 88 ? 7.421 12.332 -0.320 1.00 87.94 88 ARG A C 1
ATOM 710 O O . ARG A 1 88 ? 8.598 12.072 -0.111 1.00 87.94 88 ARG A O 1
ATOM 717 N N . ASP A 1 89 ? 6.543 12.570 0.653 1.00 88.06 89 ASP A N 1
ATOM 718 C CA . ASP A 1 89 ? 6.880 12.537 2.080 1.00 88.06 89 ASP A CA 1
ATOM 719 C C . ASP A 1 89 ? 6.797 11.093 2.622 1.00 88.06 89 ASP A C 1
ATOM 721 O O . ASP A 1 89 ? 7.256 10.785 3.721 1.00 88.06 89 ASP A O 1
ATOM 725 N N . LEU A 1 90 ? 6.237 10.175 1.825 1.00 87.81 90 LEU A N 1
ATOM 726 C CA . LEU A 1 90 ? 6.098 8.762 2.137 1.00 87.81 90 LEU A CA 1
ATOM 727 C C . LEU A 1 90 ? 7.249 7.966 1.509 1.00 87.81 90 LEU A C 1
ATOM 729 O O . LEU A 1 90 ? 7.504 8.035 0.310 1.00 87.81 90 LEU A O 1
ATOM 733 N N . LYS A 1 91 ? 7.919 7.128 2.309 1.00 85.88 91 LYS A N 1
ATOM 734 C CA . LYS A 1 91 ? 8.845 6.106 1.783 1.00 85.88 91 LYS A CA 1
ATOM 735 C C . LYS A 1 91 ? 8.035 4.933 1.214 1.00 85.88 91 LYS A C 1
ATOM 737 O O . LYS A 1 91 ? 7.780 3.952 1.918 1.00 85.88 91 LYS A O 1
ATOM 742 N N . CYS A 1 92 ? 7.583 5.074 -0.028 1.00 91.25 92 CYS A N 1
ATOM 743 C CA . CYS A 1 92 ? 6.691 4.140 -0.715 1.00 91.25 92 CYS A CA 1
ATOM 744 C C . CYS A 1 92 ? 6.964 4.086 -2.224 1.00 91.25 92 CYS A C 1
ATOM 746 O O . CYS A 1 92 ? 7.566 5.006 -2.769 1.00 91.25 92 CYS A O 1
ATOM 748 N N . ALA A 1 93 ? 6.450 3.051 -2.887 1.00 93.94 93 ALA A N 1
ATOM 749 C CA . ALA A 1 93 ? 6.338 3.007 -4.343 1.00 93.9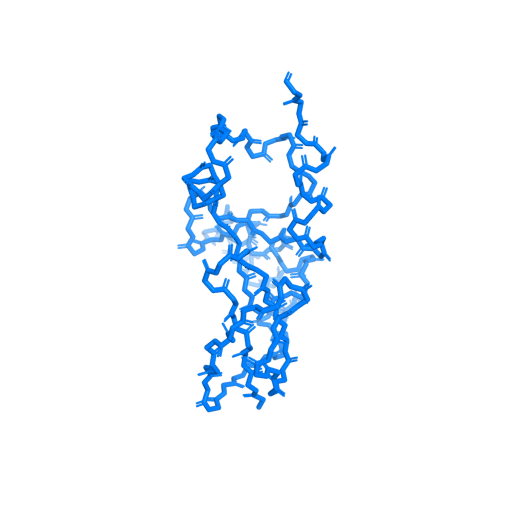4 93 ALA A CA 1
ATOM 750 C C . ALA A 1 93 ? 4.917 3.405 -4.751 1.00 93.94 93 ALA A C 1
ATOM 752 O O . ALA A 1 93 ? 3.946 2.991 -4.104 1.00 93.94 93 ALA A O 1
ATOM 753 N N . ARG A 1 94 ? 4.766 4.197 -5.813 1.00 93.69 94 ARG A N 1
ATOM 754 C CA . ARG A 1 94 ? 3.434 4.499 -6.365 1.00 93.69 94 ARG A CA 1
ATOM 755 C C . ARG A 1 94 ? 2.842 3.245 -6.999 1.00 93.69 94 ARG A C 1
ATOM 757 O O . ARG A 1 94 ? 3.582 2.389 -7.472 1.00 93.69 94 ARG A O 1
ATOM 764 N N . THR A 1 95 ? 1.514 3.128 -7.018 1.00 94.75 95 THR A N 1
ATOM 765 C CA . THR A 1 95 ? 0.859 2.064 -7.792 1.00 94.75 95 THR A CA 1
ATOM 766 C C . THR A 1 95 ? 0.175 2.605 -9.036 1.00 94.75 95 THR A C 1
ATOM 768 O O . THR A 1 95 ? -0.433 3.674 -9.017 1.00 94.75 95 THR A O 1
ATOM 771 N N . HIS A 1 96 ? 0.239 1.837 -10.121 1.00 93.88 96 HIS A N 1
ATOM 772 C CA . HIS A 1 96 ? -0.476 2.145 -11.357 1.00 93.88 96 HIS A CA 1
ATOM 773 C C . HIS A 1 96 ? -2.007 2.020 -11.211 1.00 93.88 96 HIS A C 1
ATOM 775 O O . HIS A 1 96 ? -2.737 2.600 -12.009 1.00 93.88 96 HIS A O 1
ATOM 781 N N . ILE A 1 97 ? -2.498 1.304 -10.189 1.00 95.00 97 ILE A N 1
ATOM 782 C CA . ILE A 1 97 ? -3.932 1.032 -9.978 1.00 95.00 97 ILE A CA 1
ATOM 783 C C . ILE A 1 97 ? -4.700 2.294 -9.563 1.00 95.00 97 ILE A C 1
ATOM 785 O O . ILE A 1 97 ? -5.876 2.447 -9.888 1.00 95.00 97 ILE A O 1
ATOM 789 N N . ASN A 1 98 ? -4.067 3.193 -8.805 1.00 95.69 98 ASN A N 1
ATOM 790 C CA . ASN A 1 98 ? -4.729 4.379 -8.276 1.00 95.69 98 ASN A CA 1
ATOM 791 C C . ASN A 1 98 ? -3.749 5.565 -8.204 1.00 95.69 98 ASN A C 1
ATOM 793 O O . ASN A 1 98 ? -2.685 5.411 -7.607 1.00 95.69 98 ASN A O 1
ATOM 797 N N . PRO A 1 99 ? -4.103 6.764 -8.712 1.00 93.12 99 PRO A N 1
ATOM 798 C CA . PRO A 1 99 ? -3.226 7.942 -8.678 1.00 93.12 99 PRO A CA 1
ATOM 799 C C . PRO A 1 99 ? -2.788 8.383 -7.274 1.00 93.12 99 PRO A C 1
ATOM 801 O O . PRO A 1 99 ? -1.695 8.920 -7.105 1.00 93.12 99 PRO A O 1
ATOM 804 N N . LYS A 1 100 ? -3.640 8.160 -6.267 1.00 95.94 100 LYS A N 1
ATOM 805 C CA . LYS A 1 100 ? -3.365 8.416 -4.843 1.00 95.94 100 LYS A CA 1
ATOM 806 C C . LYS A 1 100 ? -2.859 7.171 -4.112 1.00 95.94 100 LYS A C 1
ATOM 808 O O . LYS A 1 100 ? -2.716 7.179 -2.890 1.00 95.94 100 LYS A O 1
ATOM 813 N N . GLY A 1 101 ? -2.660 6.080 -4.846 1.00 96.56 101 GLY A N 1
ATOM 814 C CA . GLY A 1 101 ? -2.294 4.778 -4.329 1.00 96.56 101 GLY A CA 1
ATOM 815 C C . GLY A 1 101 ? -0.790 4.609 -4.175 1.00 96.56 101 GLY A C 1
ATOM 816 O O . GLY A 1 101 ? -0.011 4.942 -5.070 1.00 96.56 101 GLY A O 1
ATOM 817 N N . PHE A 1 102 ? -0.387 3.992 -3.071 1.00 95.56 102 PHE A N 1
ATOM 818 C CA . PHE A 1 102 ? 0.997 3.628 -2.816 1.00 95.56 102 PHE A CA 1
ATOM 819 C C . PHE A 1 102 ? 1.131 2.278 -2.115 1.00 95.56 102 PHE A C 1
ATOM 821 O O . PHE A 1 102 ? 0.304 1.882 -1.286 1.00 95.56 102 PHE A O 1
ATOM 828 N N . LYS A 1 103 ? 2.223 1.584 -2.422 1.00 95.62 103 LYS A N 1
ATOM 829 C CA . LYS A 1 103 ? 2.658 0.368 -1.743 1.00 95.62 103 LYS A CA 1
ATOM 830 C C . LYS A 1 103 ? 3.747 0.685 -0.737 1.00 95.62 103 LYS A C 1
ATOM 832 O O . LYS A 1 103 ? 4.615 1.522 -0.967 1.00 95.62 103 LYS A O 1
ATOM 837 N N . THR A 1 104 ? 3.711 -0.003 0.393 1.00 93.75 104 THR A N 1
ATOM 838 C CA . THR A 1 104 ? 4.758 0.075 1.407 1.00 93.75 104 THR A CA 1
ATOM 839 C C . THR A 1 104 ? 4.777 -1.209 2.222 1.00 93.75 104 THR A C 1
ATOM 841 O O . THR A 1 104 ? 3.732 -1.826 2.432 1.00 93.75 104 THR A O 1
ATOM 844 N N . SER A 1 105 ? 5.964 -1.594 2.686 1.00 91.12 105 SER A N 1
ATOM 845 C CA . SER A 1 105 ? 6.147 -2.701 3.633 1.00 91.12 105 SER A CA 1
ATOM 846 C C . SER A 1 105 ? 5.891 -2.279 5.083 1.00 91.12 105 SER A C 1
ATOM 848 O O . SER A 1 105 ? 5.912 -3.121 5.975 1.00 91.12 105 SER A O 1
ATOM 850 N N . LYS A 1 106 ? 5.676 -0.981 5.328 1.00 91.81 106 LYS A N 1
ATOM 851 C CA . LYS A 1 106 ? 5.407 -0.427 6.656 1.00 91.81 106 LYS A CA 1
ATOM 852 C C . LYS A 1 106 ? 3.973 -0.703 7.102 1.00 91.81 106 LYS A C 1
ATOM 854 O O . LYS A 1 106 ? 3.035 -0.647 6.302 1.00 91.81 106 LYS A O 1
ATOM 859 N N . SER A 1 107 ? 3.805 -0.926 8.399 1.00 91.62 107 SER A N 1
ATOM 860 C CA . SER A 1 107 ? 2.503 -0.938 9.066 1.00 91.62 107 SER A CA 1
ATOM 861 C C . SER A 1 107 ? 1.865 0.450 9.062 1.00 91.62 107 SER A C 1
ATOM 863 O O . SER A 1 107 ? 2.545 1.473 8.922 1.00 91.62 107 SER A O 1
ATOM 865 N N . VAL A 1 108 ? 0.550 0.519 9.284 1.00 92.44 108 VAL A N 1
ATOM 866 C CA . VAL A 1 108 ? -0.153 1.812 9.290 1.00 92.44 108 VAL A CA 1
ATOM 867 C C . VAL A 1 108 ? 0.380 2.741 10.384 1.00 92.44 108 VAL A C 1
ATOM 869 O O . VAL A 1 108 ? 0.515 3.942 10.163 1.00 92.44 108 VAL A O 1
ATOM 872 N N . LYS A 1 109 ? 0.769 2.191 11.540 1.00 91.38 109 LYS A N 1
ATOM 873 C CA . LYS A 1 109 ? 1.373 2.966 12.634 1.00 91.38 109 LYS A CA 1
ATOM 874 C C . LYS A 1 109 ? 2.698 3.612 12.222 1.00 91.38 109 LYS A C 1
ATOM 876 O O . LYS A 1 109 ? 2.914 4.786 12.503 1.00 91.38 109 LYS A O 1
ATOM 881 N N . GLU A 1 110 ? 3.561 2.867 11.537 1.00 92.38 110 GLU A N 1
ATOM 882 C CA . GLU A 1 110 ? 4.852 3.378 11.060 1.00 92.38 110 GLU A CA 1
ATOM 883 C C . GLU A 1 110 ? 4.689 4.434 9.965 1.00 92.38 110 GLU A C 1
ATOM 885 O O . GLU A 1 110 ? 5.473 5.377 9.915 1.00 92.38 110 GLU A O 1
ATOM 890 N N . ILE A 1 111 ? 3.676 4.301 9.099 1.00 92.06 111 ILE A N 1
ATOM 891 C CA . ILE A 1 111 ? 3.351 5.327 8.097 1.00 92.06 111 ILE A CA 1
ATOM 892 C C . ILE A 1 111 ? 3.002 6.640 8.802 1.00 92.06 111 ILE A C 1
ATOM 894 O O . ILE A 1 111 ? 3.580 7.677 8.485 1.00 92.06 111 ILE A O 1
ATOM 898 N N . LEU A 1 112 ? 2.101 6.592 9.786 1.00 90.88 112 LEU A N 1
ATOM 899 C CA . LEU A 1 112 ? 1.664 7.780 10.523 1.00 90.88 112 LEU A CA 1
ATOM 900 C C . LEU A 1 112 ? 2.813 8.440 11.288 1.00 90.88 112 LEU A C 1
ATOM 902 O O . LEU A 1 112 ? 2.916 9.660 11.282 1.00 90.88 112 LEU A O 1
ATOM 906 N N . ALA A 1 113 ? 3.710 7.648 11.880 1.00 91.38 113 ALA A N 1
ATOM 907 C CA . ALA A 1 113 ? 4.881 8.162 12.587 1.00 91.38 113 ALA A CA 1
ATOM 908 C C . ALA A 1 113 ? 5.880 8.899 11.674 1.00 91.38 113 ALA A C 1
ATOM 910 O O . ALA A 1 113 ? 6.697 9.671 12.167 1.00 91.38 113 ALA A O 1
ATOM 911 N N . THR A 1 114 ? 5.843 8.662 10.357 1.00 87.31 114 THR A N 1
ATOM 912 C CA . THR A 1 114 ? 6.707 9.371 9.398 1.00 87.31 114 THR A CA 1
ATOM 913 C C . THR A 1 114 ? 6.133 10.679 8.872 1.00 87.31 114 THR A C 1
ATOM 915 O O . THR A 1 114 ? 6.850 11.405 8.187 1.00 87.31 114 THR A O 1
ATOM 918 N N . LEU A 1 115 ? 4.866 10.980 9.157 1.00 85.44 115 LEU A N 1
ATOM 919 C CA . LEU A 1 115 ? 4.246 12.205 8.677 1.00 85.44 115 LEU A CA 1
ATOM 920 C C . LEU A 1 115 ? 4.666 13.393 9.553 1.00 85.44 115 LEU A C 1
ATOM 922 O O . LEU A 1 115 ? 4.704 13.251 10.777 1.00 85.44 115 LEU A O 1
ATOM 926 N N . PRO A 1 116 ? 4.984 14.554 8.952 1.00 72.88 116 PRO A N 1
ATOM 927 C CA . PRO A 1 116 ? 5.211 15.772 9.720 1.00 72.88 116 PRO A CA 1
ATOM 928 C C . PRO A 1 116 ? 3.934 16.125 10.498 1.00 72.88 116 PRO A C 1
ATOM 930 O O . PRO A 1 116 ? 2.836 16.018 9.944 1.00 72.88 116 PRO A O 1
ATOM 933 N N . GLN A 1 117 ? 4.093 16.479 11.777 1.00 59.03 117 GLN A N 1
ATOM 934 C CA . GLN A 1 117 ? 2.997 16.934 12.642 1.00 59.03 117 GLN A CA 1
ATOM 935 C C . GLN A 1 117 ? 2.543 18.343 12.270 1.00 59.03 117 GLN A C 1
ATOM 937 O O . GLN A 1 117 ? 3.425 19.171 11.944 1.00 59.03 117 GLN A O 1
#